Protein AF-A0A5N5D9W4-F1 (afdb_monomer_lite)

Organism: NCBI:txid45133

Secondary structure (DSSP, 8-state):
--HHHHHHHHHHHHHHHHHHHHHHHHHHS----HHHHHHHHHHHHHHHHHHHHHHH--SPPPHHHHHHHHHHHHHHHHHHHHHHHH--TT-HHHHHHHHHS---HHHHHHHHHHHHHHHHHHHHHHHHHT-

Structure (mmCIF, N/CA/C/O backbone):
data_AF-A0A5N5D9W4-F1
#
_entry.id   AF-A0A5N5D9W4-F1
#
loop_
_atom_site.group_PDB
_atom_site.id
_atom_site.type_symbol
_atom_site.label_atom_id
_atom_site.label_alt_id
_atom_site.label_comp_id
_atom_site.label_asym_id
_atom_site.label_entity_id
_atom_site.label_seq_id
_atom_site.pdbx_PDB_ins_code
_atom_site.Cartn_x
_atom_site.Cartn_y
_atom_site.Cartn_z
_atom_site.occupancy
_at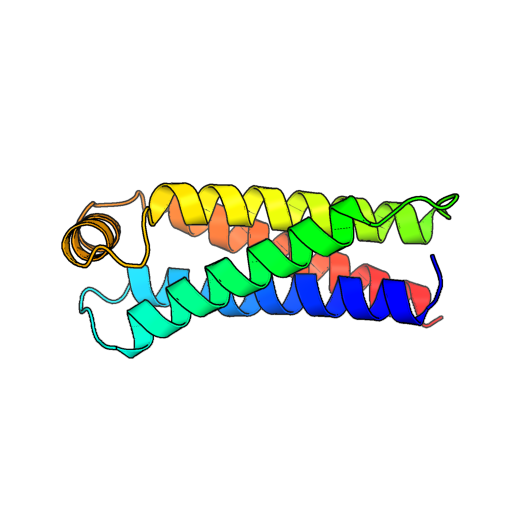om_site.B_iso_or_equiv
_atom_site.auth_seq_id
_atom_site.auth_comp_id
_atom_site.auth_asym_id
_atom_site.auth_atom_id
_atom_site.pdbx_PDB_model_num
ATOM 1 N N . MET A 1 1 ? 16.425 2.484 -13.598 1.00 69.50 1 MET A N 1
ATOM 2 C CA . MET A 1 1 ? 16.373 1.876 -12.250 1.00 69.50 1 MET A CA 1
ATOM 3 C C . MET A 1 1 ? 17.075 0.528 -12.330 1.00 69.50 1 MET A C 1
ATOM 5 O O . MET A 1 1 ? 16.979 -0.103 -13.373 1.00 69.50 1 MET A O 1
ATOM 9 N N . ASP A 1 2 ? 17.822 0.093 -11.311 1.00 76.88 2 ASP A N 1
ATOM 10 C CA . ASP A 1 2 ? 18.321 -1.292 -11.309 1.00 76.88 2 ASP A CA 1
ATOM 11 C C . ASP A 1 2 ? 17.210 -2.277 -10.894 1.00 76.88 2 ASP A C 1
ATOM 13 O O . ASP A 1 2 ? 16.202 -1.889 -10.294 1.00 76.88 2 ASP A O 1
ATOM 17 N N . GLY A 1 3 ? 17.379 -3.561 -11.224 1.00 74.31 3 GLY A N 1
ATOM 18 C CA . GLY A 1 3 ? 16.366 -4.588 -10.951 1.00 74.31 3 GLY A CA 1
ATOM 19 C C . GLY A 1 3 ? 16.040 -4.752 -9.461 1.00 74.31 3 GLY A C 1
ATOM 20 O O . GLY A 1 3 ? 14.906 -5.071 -9.108 1.00 74.31 3 GLY A O 1
ATOM 21 N N . ILE A 1 4 ? 16.998 -4.471 -8.572 1.00 81.12 4 ILE A N 1
ATOM 22 C CA . ILE A 1 4 ? 16.804 -4.528 -7.116 1.00 81.12 4 ILE A CA 1
ATOM 23 C C . ILE A 1 4 ? 15.895 -3.385 -6.659 1.00 81.12 4 ILE A C 1
ATOM 25 O O . ILE A 1 4 ? 14.988 -3.588 -5.852 1.00 81.12 4 ILE A O 1
ATOM 29 N N . THR A 1 5 ? 16.101 -2.187 -7.196 1.00 82.38 5 THR A N 1
ATOM 30 C CA . THR A 1 5 ? 15.307 -1.004 -6.874 1.00 82.38 5 THR A CA 1
ATOM 31 C C . THR A 1 5 ? 13.890 -1.142 -7.428 1.00 82.38 5 THR A C 1
ATOM 33 O O . THR A 1 5 ? 12.938 -0.800 -6.724 1.00 82.38 5 THR A O 1
ATOM 36 N N . ALA A 1 6 ? 13.729 -1.712 -8.627 1.00 82.06 6 ALA A N 1
ATOM 37 C CA . ALA A 1 6 ? 12.419 -2.004 -9.208 1.00 82.06 6 ALA A CA 1
ATOM 38 C C . ALA A 1 6 ? 11.655 -3.054 -8.386 1.00 82.06 6 ALA A C 1
ATOM 40 O O . ALA A 1 6 ? 10.499 -2.837 -8.019 1.00 82.06 6 ALA A O 1
ATOM 41 N N . LEU A 1 7 ? 12.318 -4.146 -7.996 1.00 84.44 7 LEU A N 1
ATOM 42 C CA . LEU A 1 7 ? 11.727 -5.163 -7.126 1.00 84.44 7 LEU A CA 1
ATOM 43 C C . LEU A 1 7 ? 11.342 -4.588 -5.757 1.00 84.44 7 LEU A C 1
ATOM 45 O O . LEU A 1 7 ? 10.238 -4.824 -5.274 1.00 84.44 7 LEU A O 1
ATOM 49 N N . SER A 1 8 ? 12.223 -3.796 -5.148 1.00 88.06 8 SER A N 1
ATOM 50 C CA . SER A 1 8 ? 11.952 -3.119 -3.876 1.00 88.06 8 SER A CA 1
ATOM 51 C C . SER A 1 8 ? 10.728 -2.200 -3.977 1.00 88.06 8 SER A C 1
ATOM 53 O O . SER A 1 8 ? 9.873 -2.194 -3.090 1.00 88.06 8 SER A O 1
ATOM 55 N N . LEU A 1 9 ? 10.585 -1.481 -5.099 1.00 87.62 9 LEU A N 1
ATOM 56 C CA . LEU A 1 9 ? 9.433 -0.613 -5.341 1.00 87.62 9 LEU A CA 1
ATOM 57 C C . LEU A 1 9 ? 8.143 -1.422 -5.478 1.00 87.62 9 LEU A C 1
ATOM 59 O O . LEU A 1 9 ? 7.144 -1.085 -4.846 1.00 87.62 9 LEU A O 1
ATOM 63 N N . ALA A 1 10 ? 8.179 -2.521 -6.233 1.00 88.62 10 ALA A N 1
ATOM 64 C CA . ALA A 1 10 ? 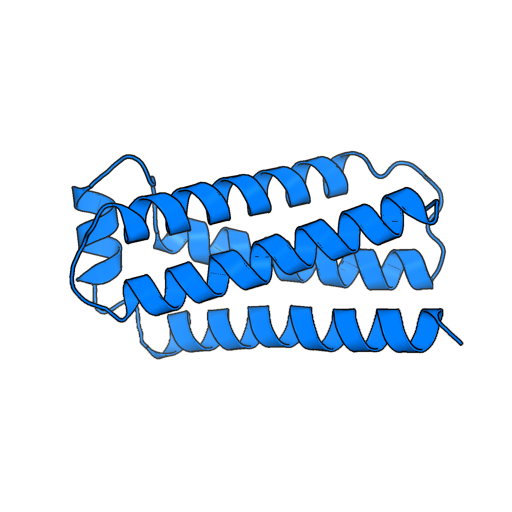7.056 -3.443 -6.354 1.00 88.62 10 ALA A CA 1
ATOM 65 C C . ALA A 1 10 ? 6.634 -4.017 -4.989 1.00 88.62 10 ALA A C 1
ATOM 67 O O . ALA A 1 10 ? 5.446 -4.030 -4.669 1.00 88.62 10 ALA A O 1
ATOM 68 N N . VAL A 1 11 ? 7.591 -4.420 -4.145 1.00 91.38 11 VAL A N 1
ATOM 69 C CA . VAL A 1 11 ? 7.311 -4.910 -2.785 1.00 91.38 11 VAL A CA 1
ATOM 70 C C . VAL A 1 11 ? 6.645 -3.831 -1.933 1.00 91.38 11 VAL A C 1
ATOM 72 O O . VAL A 1 11 ? 5.653 -4.117 -1.266 1.00 91.38 11 VAL A O 1
ATOM 75 N N . ASN A 1 12 ? 7.131 -2.589 -1.979 1.00 92.06 12 ASN A N 1
ATOM 76 C CA . ASN A 1 12 ? 6.528 -1.495 -1.219 1.00 92.06 12 ASN A CA 1
ATOM 77 C C . ASN A 1 12 ? 5.097 -1.178 -1.686 1.00 92.06 12 ASN A C 1
ATOM 79 O O . ASN A 1 12 ? 4.228 -0.940 -0.847 1.00 92.06 12 ASN A O 1
ATOM 83 N N . ILE A 1 13 ? 4.813 -1.247 -2.993 1.00 91.69 13 ILE A N 1
ATOM 84 C CA . ILE A 1 13 ? 3.441 -1.134 -3.519 1.00 91.69 13 ILE A CA 1
ATOM 85 C C . ILE A 1 13 ? 2.561 -2.257 -2.954 1.00 91.69 13 ILE A C 1
ATOM 87 O O . ILE A 1 13 ? 1.479 -1.987 -2.434 1.00 91.69 13 ILE A O 1
ATOM 91 N N . ILE A 1 14 ? 3.030 -3.509 -2.998 1.00 93.06 14 ILE A N 1
ATOM 92 C CA . ILE A 1 14 ? 2.285 -4.666 -2.476 1.00 93.06 14 ILE A CA 1
ATOM 93 C C . ILE A 1 14 ? 1.998 -4.501 -0.982 1.00 93.06 14 ILE A C 1
ATOM 95 O O . ILE A 1 14 ? 0.870 -4.726 -0.550 1.00 93.06 14 ILE A O 1
ATOM 99 N N . GLN A 1 15 ? 2.981 -4.072 -0.188 1.00 93.88 15 GLN A N 1
ATOM 100 C CA . GLN A 1 15 ? 2.789 -3.839 1.244 1.00 93.88 15 GLN A CA 1
ATOM 101 C C . GLN A 1 15 ? 1.716 -2.779 1.510 1.00 93.88 15 GLN A C 1
ATOM 103 O O . GLN A 1 15 ? 0.852 -2.992 2.360 1.00 93.88 15 GLN A O 1
ATOM 108 N N . VAL A 1 16 ? 1.727 -1.667 0.770 1.00 93.25 16 VAL A N 1
ATOM 109 C CA . VAL A 1 16 ? 0.693 -0.627 0.881 1.00 93.25 16 VAL A CA 1
ATOM 110 C C . VAL A 1 16 ? -0.689 -1.186 0.540 1.00 93.25 16 VAL A C 1
ATOM 112 O O . VAL A 1 16 ? -1.635 -0.938 1.284 1.00 93.25 16 VAL A O 1
ATOM 115 N N . VAL A 1 17 ? -0.814 -1.980 -0.527 1.00 91.69 17 VAL A N 1
ATOM 116 C CA . VAL A 1 17 ? -2.086 -2.618 -0.905 1.00 91.69 17 VAL A CA 1
ATOM 117 C C . VAL A 1 17 ? -2.581 -3.575 0.182 1.00 91.69 17 VAL A C 1
ATOM 119 O O . VAL A 1 17 ? -3.742 -3.493 0.583 1.00 91.69 17 VAL A O 1
ATOM 122 N N . VAL A 1 18 ? -1.716 -4.468 0.674 1.00 93.19 18 VAL A N 1
ATOM 123 C CA . VAL A 1 18 ? -2.071 -5.478 1.685 1.00 93.19 18 VAL A CA 1
ATOM 124 C C . VAL A 1 18 ? -2.543 -4.809 2.971 1.00 93.19 18 VAL A C 1
ATOM 126 O O . VAL A 1 18 ? -3.646 -5.086 3.446 1.00 93.19 18 VAL A O 1
ATOM 129 N N . TRP A 1 19 ? -1.745 -3.886 3.508 1.00 92.69 19 TRP A N 1
ATOM 130 C CA . TRP A 1 19 ? -2.103 -3.197 4.743 1.00 92.69 19 TRP A CA 1
ATOM 131 C C . TRP A 1 19 ? -3.296 -2.259 4.551 1.00 92.69 19 TRP A C 1
ATOM 133 O O . TRP A 1 19 ? -4.149 -2.184 5.431 1.00 92.69 19 TRP A O 1
ATOM 143 N N . GLY A 1 20 ? -3.413 -1.597 3.397 1.00 89.06 20 GLY A N 1
ATOM 144 C CA . GLY A 1 20 ? -4.538 -0.715 3.084 1.00 89.06 20 GLY A CA 1
ATOM 145 C C . GLY A 1 20 ? -5.869 -1.459 3.064 1.00 89.06 20 GLY A C 1
ATOM 146 O O . GLY A 1 20 ? -6.835 -1.011 3.681 1.00 89.06 20 GLY A O 1
ATOM 147 N N . ARG A 1 21 ? -5.912 -2.645 2.448 1.00 88.81 21 ARG A N 1
ATOM 148 C CA . ARG A 1 21 ? -7.104 -3.506 2.478 1.00 88.81 21 ARG A CA 1
ATOM 149 C C . ARG A 1 21 ? -7.424 -4.023 3.870 1.00 88.81 21 ARG A C 1
ATOM 151 O O . ARG A 1 21 ? -8.581 -3.989 4.272 1.00 88.81 21 ARG A O 1
ATOM 158 N N . GLN A 1 22 ? -6.411 -4.433 4.630 1.00 88.88 22 GLN A N 1
ATOM 159 C CA . GLN A 1 22 ? -6.626 -4.876 6.005 1.00 88.88 22 GLN A CA 1
ATOM 160 C C . GLN A 1 22 ? -7.206 -3.753 6.872 1.00 88.88 22 GLN A C 1
ATOM 162 O O . GLN A 1 22 ? -8.103 -3.996 7.674 1.00 88.88 22 GLN A O 1
ATOM 167 N N . VAL A 1 23 ? -6.749 -2.514 6.678 1.00 85.75 23 VAL A N 1
ATOM 168 C CA . VAL A 1 23 ? -7.329 -1.340 7.335 1.00 85.75 23 VAL A CA 1
ATOM 169 C C . VAL A 1 23 ? -8.766 -1.091 6.879 1.00 85.75 23 VAL A C 1
ATOM 171 O O . VAL A 1 23 ? -9.624 -0.825 7.714 1.00 85.75 23 VAL A O 1
ATOM 174 N N . ILE A 1 24 ? -9.063 -1.213 5.586 1.00 84.88 24 ILE A N 1
ATOM 175 C CA . ILE A 1 24 ? -10.431 -1.102 5.065 1.00 84.88 24 ILE A CA 1
ATOM 176 C C 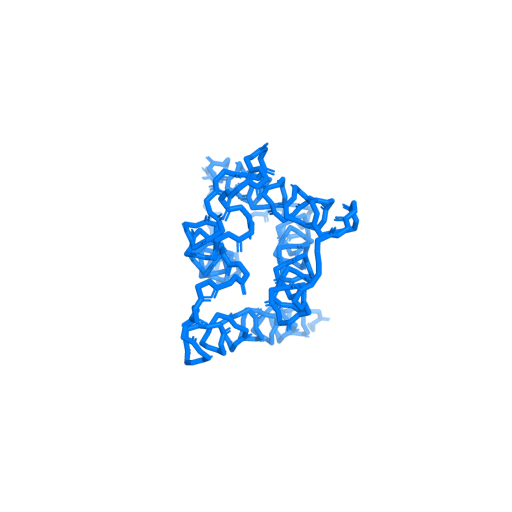. ILE A 1 24 ? -11.358 -2.144 5.709 1.00 84.88 24 ILE A C 1
ATOM 178 O O . ILE A 1 24 ? -12.467 -1.804 6.118 1.00 84.88 24 ILE A O 1
ATOM 182 N N . ASP A 1 25 ? -10.918 -3.393 5.841 1.00 82.25 25 ASP A N 1
ATOM 183 C CA . ASP A 1 25 ? -11.712 -4.453 6.470 1.00 82.25 25 ASP A CA 1
ATOM 184 C C . ASP A 1 25 ? -11.916 -4.210 7.966 1.00 82.25 25 ASP A C 1
ATOM 186 O O . ASP A 1 25 ? -13.013 -4.392 8.494 1.00 82.25 25 ASP A O 1
ATOM 190 N N . VAL A 1 26 ? -10.887 -3.693 8.630 1.00 78.69 26 VAL A N 1
ATOM 191 C CA . VAL A 1 26 ? -10.956 -3.192 10.003 1.00 78.69 26 VAL A CA 1
ATOM 192 C C . VAL A 1 26 ? -11.975 -2.062 10.147 1.00 78.69 26 VAL A C 1
ATOM 194 O O . VAL A 1 26 ? -12.758 -2.078 11.089 1.00 78.69 26 VAL A O 1
ATOM 197 N N . LEU A 1 27 ? -12.007 -1.102 9.221 1.00 74.75 27 LEU A N 1
ATOM 198 C CA . LEU A 1 27 ? -12.969 -0.000 9.250 1.00 74.75 27 LEU A CA 1
ATOM 199 C C . LEU A 1 27 ? -14.413 -0.484 9.048 1.00 74.75 27 LEU A C 1
ATOM 201 O O . LEU A 1 27 ? -15.339 0.151 9.546 1.00 74.75 27 LEU A O 1
ATOM 205 N N . LYS A 1 28 ? -14.616 -1.615 8.358 1.00 74.62 28 LYS A N 1
ATOM 206 C CA . LYS A 1 28 ? -15.930 -2.270 8.229 1.00 74.62 28 LYS A CA 1
ATOM 207 C C . LYS A 1 28 ? -16.341 -3.008 9.513 1.00 74.62 28 LYS A C 1
ATOM 209 O O . LYS A 1 28 ? -17.530 -3.077 9.818 1.00 74.62 28 LYS A O 1
ATOM 214 N N . GLY A 1 29 ? -15.387 -3.582 10.248 1.00 67.38 29 GLY A N 1
ATOM 215 C CA . GLY A 1 29 ? -15.626 -4.304 11.499 1.00 67.38 29 GLY A CA 1
ATOM 216 C C . GLY A 1 29 ? -15.689 -3.347 12.688 1.00 67.38 29 GLY A C 1
ATOM 217 O O . GLY A 1 29 ? -14.659 -2.923 13.182 1.00 67.38 29 GLY A O 1
ATOM 218 N N . GLY A 1 30 ? -16.886 -3.000 13.165 1.00 61.34 30 GLY A N 1
ATOM 219 C CA . GLY A 1 30 ? -17.144 -1.915 14.131 1.00 61.34 30 GLY A CA 1
ATOM 220 C C . GLY A 1 30 ? -16.527 -2.002 15.544 1.00 61.34 30 GLY A C 1
ATOM 221 O O . GLY A 1 30 ? -16.957 -1.256 16.425 1.00 61.34 30 GLY A O 1
ATOM 222 N N . GLU A 1 31 ? -15.529 -2.854 15.787 1.00 64.81 31 GLU A N 1
ATOM 223 C CA . GLU A 1 31 ? -14.841 -3.019 17.074 1.00 64.81 31 GLU A CA 1
ATOM 224 C C . GLU A 1 31 ? -13.340 -2.714 16.967 1.00 64.81 31 GLU A C 1
ATOM 226 O O . GLU A 1 31 ? -12.661 -3.137 16.032 1.00 64.81 31 GLU A O 1
ATOM 231 N N . ILE A 1 32 ? -12.798 -1.985 17.952 1.00 65.94 32 ILE A N 1
ATOM 232 C CA . ILE A 1 32 ? -11.362 -1.676 18.022 1.00 65.94 32 ILE A CA 1
ATOM 233 C C . ILE A 1 32 ? -10.666 -2.639 18.963 1.00 65.94 32 ILE A C 1
ATOM 235 O O . ILE A 1 32 ? -10.784 -2.511 20.183 1.00 65.94 32 ILE A O 1
ATOM 239 N N . TYR A 1 33 ? -9.841 -3.500 18.385 1.00 69.88 33 TYR A N 1
ATOM 240 C CA . TYR A 1 33 ? -8.828 -4.271 19.085 1.00 69.88 33 TYR A CA 1
ATOM 241 C C . TYR A 1 33 ? -7.424 -3.770 18.725 1.00 69.88 33 TYR A C 1
ATOM 243 O O . TYR A 1 33 ? -7.234 -2.858 17.914 1.00 69.88 33 TYR A O 1
ATOM 251 N N . GLN A 1 34 ? -6.418 -4.366 19.361 1.00 76.00 34 GLN A N 1
ATOM 252 C CA . GLN A 1 34 ? -5.013 -4.082 19.073 1.00 76.00 34 GLN A CA 1
ATOM 253 C C . GLN A 1 34 ? -4.683 -4.323 17.589 1.00 76.00 34 GLN A C 1
ATOM 255 O O . GLN A 1 34 ? -4.014 -3.504 16.966 1.00 76.00 34 GLN A O 1
ATOM 260 N N . THR A 1 35 ? -5.284 -5.353 16.989 1.00 75.94 35 THR A N 1
ATOM 261 C CA . THR A 1 35 ? -5.135 -5.714 15.572 1.00 75.94 35 THR A CA 1
ATOM 262 C C . THR A 1 35 ? -5.470 -4.577 14.600 1.00 75.94 35 THR A C 1
ATOM 264 O O . THR A 1 35 ? -4.828 -4.444 13.562 1.00 75.94 35 THR A O 1
ATOM 267 N N . GLN A 1 36 ? -6.437 -3.719 14.937 1.00 74.31 36 GLN A N 1
ATOM 268 C CA . GLN A 1 36 ? -6.855 -2.571 14.127 1.00 74.31 36 GLN A CA 1
ATOM 269 C C . GLN A 1 36 ? -5.794 -1.467 14.148 1.00 74.31 36 GLN A C 1
ATOM 271 O O . GLN A 1 36 ? -5.488 -0.867 13.117 1.00 74.31 36 GLN A O 1
ATOM 276 N N . ARG A 1 37 ? -5.211 -1.211 15.326 1.00 80.00 37 ARG A N 1
ATOM 277 C CA . ARG A 1 37 ? -4.120 -0.239 15.476 1.00 80.00 37 ARG A CA 1
ATOM 278 C C . ARG A 1 37 ? -2.862 -0.715 14.780 1.00 80.00 37 ARG A C 1
ATOM 280 O O . ARG A 1 37 ? -2.193 0.089 14.137 1.00 80.00 37 ARG A O 1
ATOM 287 N N . ASP A 1 38 ? -2.567 -2.004 14.892 1.00 86.25 38 ASP A N 1
ATOM 288 C CA . ASP A 1 38 ? -1.405 -2.607 14.252 1.00 86.25 38 ASP A CA 1
ATOM 289 C C . ASP A 1 38 ? -1.540 -2.512 12.727 1.00 86.25 38 ASP A C 1
ATOM 291 O O . ASP A 1 38 ? -0.611 -2.058 12.064 1.00 86.25 38 ASP A O 1
ATOM 295 N N . ALA A 1 39 ? -2.721 -2.811 12.169 1.00 85.25 39 ALA A N 1
ATOM 296 C CA . ALA A 1 39 ? -2.992 -2.642 10.740 1.00 85.25 39 ALA A CA 1
ATOM 297 C C . ALA A 1 39 ? -2.816 -1.183 10.283 1.00 85.25 39 ALA A C 1
ATOM 299 O O . ALA A 1 39 ? -2.115 -0.927 9.304 1.00 85.25 39 ALA A O 1
ATOM 300 N N . ALA A 1 40 ? -3.387 -0.216 11.012 1.00 86.31 40 ALA A N 1
ATOM 301 C CA . ALA A 1 40 ? -3.263 1.204 10.675 1.00 86.31 40 ALA A CA 1
ATOM 302 C C . ALA A 1 40 ? -1.812 1.710 10.782 1.00 86.31 40 ALA A C 1
ATOM 304 O O . ALA A 1 40 ? -1.346 2.463 9.927 1.00 86.31 40 ALA A O 1
ATOM 305 N N . THR A 1 41 ? -1.071 1.251 11.793 1.00 89.69 41 THR A N 1
ATOM 306 C CA . THR A 1 41 ? 0.348 1.580 11.990 1.00 89.69 41 THR A CA 1
ATOM 307 C C . THR A 1 41 ? 1.212 0.984 10.882 1.00 89.69 41 THR A C 1
ATOM 309 O O . THR A 1 41 ? 2.038 1.681 10.293 1.00 89.69 41 THR A O 1
ATOM 312 N N . ASN A 1 42 ? 1.002 -0.288 10.543 1.00 92.25 42 ASN A N 1
ATOM 313 C CA . ASN A 1 42 ? 1.733 -0.955 9.470 1.00 92.25 42 ASN A CA 1
ATOM 314 C C . ASN A 1 42 ? 1.433 -0.330 8.106 1.00 92.25 42 ASN A C 1
ATOM 316 O O . ASN A 1 42 ? 2.349 -0.138 7.308 1.00 92.25 42 ASN A O 1
ATOM 320 N N . PHE A 1 43 ? 0.184 0.071 7.866 1.00 92.38 43 PHE A N 1
ATOM 321 C CA . PHE A 1 43 ? -0.202 0.806 6.668 1.00 92.38 43 PHE A CA 1
ATOM 322 C C . PHE A 1 43 ? 0.496 2.169 6.566 1.00 92.38 43 PHE A C 1
ATOM 324 O O . PHE A 1 43 ? 1.043 2.516 5.515 1.00 92.38 43 PHE A O 1
ATOM 331 N N . GLN A 1 44 ? 0.544 2.923 7.668 1.00 92.00 44 GLN A N 1
ATOM 332 C CA . GLN A 1 44 ? 1.260 4.197 7.731 1.00 92.00 44 GLN A CA 1
ATOM 333 C C . GLN A 1 44 ? 2.764 4.014 7.473 1.00 92.00 44 GLN A C 1
ATOM 33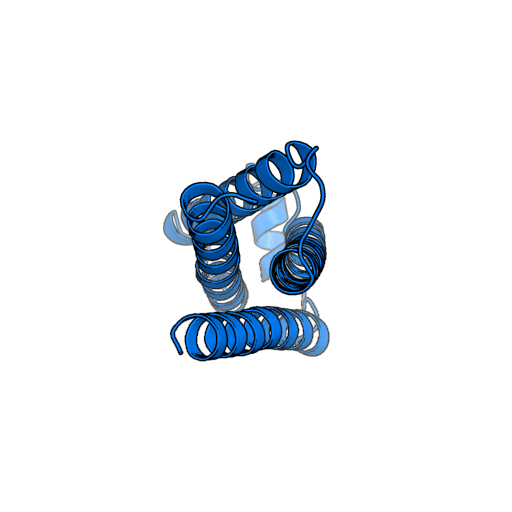5 O O . GLN A 1 44 ? 3.356 4.773 6.702 1.00 92.00 44 GLN A O 1
ATOM 340 N N . ASN A 1 45 ? 3.372 2.979 8.057 1.00 93.75 45 ASN A N 1
ATOM 341 C CA . ASN A 1 45 ? 4.779 2.646 7.841 1.00 93.75 45 ASN A CA 1
ATOM 342 C C . ASN A 1 45 ? 5.058 2.259 6.382 1.00 93.75 45 ASN A C 1
ATOM 344 O O . ASN A 1 45 ? 6.000 2.782 5.790 1.00 93.75 45 ASN A O 1
ATOM 348 N N . ALA A 1 46 ? 4.227 1.401 5.783 1.00 93.56 46 ALA A N 1
ATOM 349 C CA . ALA A 1 46 ? 4.356 0.993 4.383 1.00 93.56 46 ALA A CA 1
ATOM 350 C C . ALA A 1 46 ? 4.235 2.192 3.430 1.00 93.56 46 ALA A C 1
ATOM 352 O O . ALA A 1 46 ? 5.056 2.361 2.529 1.00 93.56 46 ALA A O 1
ATOM 353 N N . THR A 1 47 ? 3.271 3.083 3.683 1.00 92.62 47 THR A N 1
ATOM 354 C CA . THR A 1 47 ? 3.088 4.314 2.898 1.00 92.62 47 THR A CA 1
ATOM 355 C C . THR A 1 47 ? 4.300 5.241 3.029 1.00 92.62 47 THR A C 1
ATOM 357 O O . THR A 1 47 ? 4.783 5.790 2.037 1.00 92.62 47 THR A O 1
ATOM 360 N N . GLY A 1 48 ? 4.853 5.369 4.240 1.00 93.31 48 GLY A N 1
ATOM 361 C CA . GLY A 1 48 ? 6.081 6.121 4.491 1.00 93.31 48 GLY A CA 1
ATOM 362 C C . GLY A 1 48 ? 7.303 5.538 3.774 1.00 93.31 48 GLY A C 1
ATOM 363 O O . GLY A 1 48 ? 8.092 6.293 3.204 1.00 93.31 48 GLY A O 1
ATOM 364 N N . SER A 1 49 ? 7.452 4.212 3.756 1.00 93.94 49 SER A N 1
ATOM 365 C CA . SER A 1 49 ? 8.514 3.518 3.012 1.00 93.94 49 SER A CA 1
ATOM 366 C C . SER A 1 49 ? 8.394 3.748 1.506 1.00 93.94 49 SER A C 1
ATOM 368 O O . SER A 1 49 ? 9.383 4.115 0.868 1.00 93.94 49 SER A O 1
ATOM 370 N N . LEU A 1 50 ? 7.180 3.636 0.953 1.00 92.88 50 LEU A N 1
ATOM 371 C CA . LEU A 1 50 ? 6.908 3.918 -0.457 1.00 92.88 50 LEU A CA 1
ATOM 372 C C . LEU A 1 50 ? 7.253 5.372 -0.819 1.00 92.88 50 LEU A C 1
ATOM 374 O O . LEU A 1 50 ? 7.941 5.614 -1.808 1.00 92.88 50 LEU A O 1
ATOM 378 N N . GLN A 1 51 ? 6.852 6.344 0.010 1.00 93.44 51 GLN A N 1
ATOM 379 C CA . GLN A 1 51 ? 7.199 7.755 -0.193 1.00 93.44 51 GLN A CA 1
ATOM 380 C C . GLN A 1 51 ? 8.713 7.988 -0.150 1.00 93.44 51 GLN A C 1
ATOM 382 O O . GLN A 1 51 ? 9.241 8.699 -1.003 1.00 93.44 51 GLN A O 1
ATOM 387 N N . LYS A 1 52 ? 9.422 7.400 0.822 1.00 91.31 52 LYS A N 1
ATOM 388 C CA . LYS A 1 52 ? 10.885 7.518 0.902 1.00 91.31 52 LYS A CA 1
ATOM 389 C C . LYS A 1 52 ? 11.544 7.002 -0.372 1.00 91.31 52 LYS A C 1
ATOM 391 O O . LYS A 1 52 ? 12.420 7.670 -0.907 1.00 91.31 52 LYS A O 1
ATOM 396 N N . GLN A 1 53 ? 11.104 5.854 -0.880 1.00 88.44 53 GLN A N 1
ATOM 397 C CA . GLN A 1 53 ? 11.671 5.288 -2.097 1.00 88.44 53 GLN A CA 1
ATOM 398 C C . GLN A 1 53 ? 11.364 6.133 -3.340 1.00 88.44 53 GLN A C 1
ATOM 400 O O . GLN A 1 53 ? 12.260 6.358 -4.150 1.00 88.44 53 GLN A O 1
ATOM 405 N N . LEU A 1 54 ? 10.139 6.657 -3.463 1.00 88.44 54 LEU A N 1
ATOM 406 C CA . LEU A 1 54 ? 9.768 7.594 -4.530 1.00 88.44 54 LEU A CA 1
ATOM 407 C C . LEU A 1 54 ? 10.642 8.856 -4.515 1.00 88.44 54 LEU A C 1
ATOM 409 O O . LEU A 1 54 ? 11.020 9.353 -5.570 1.00 88.44 54 LEU A O 1
ATOM 413 N N . SER A 1 55 ? 10.999 9.358 -3.330 1.00 86.31 55 SER A N 1
ATOM 414 C CA . SER A 1 55 ? 11.870 10.530 -3.177 1.00 86.31 55 SER A CA 1
ATOM 415 C C . SER A 1 55 ? 13.342 10.271 -3.509 1.00 86.31 55 SER A C 1
ATOM 417 O O . SER A 1 55 ? 14.074 11.225 -3.755 1.00 86.31 55 SER A O 1
ATOM 419 N N . LEU A 1 56 ? 13.795 9.014 -3.495 1.00 82.75 56 LEU A N 1
ATOM 420 C CA . LEU A 1 56 ? 15.197 8.653 -3.741 1.00 82.75 56 LEU A CA 1
ATOM 421 C C . LEU A 1 56 ? 15.514 8.417 -5.222 1.00 82.75 56 LEU A C 1
ATOM 423 O O . LEU A 1 56 ? 16.684 8.287 -5.592 1.00 82.75 56 LEU A O 1
ATOM 427 N N . GLN A 1 57 ? 14.505 8.377 -6.089 1.00 72.25 57 GLN A N 1
ATOM 428 C CA . GLN A 1 57 ? 14.743 8.170 -7.508 1.00 72.25 57 GLN A CA 1
ATOM 429 C C . GLN A 1 57 ? 15.304 9.414 -8.187 1.00 72.25 57 GLN A C 1
ATOM 431 O O . GLN A 1 57 ? 14.650 10.443 -8.315 1.00 72.25 57 GLN A O 1
ATOM 436 N N . SER A 1 58 ? 16.546 9.276 -8.636 1.00 58.03 58 SER A N 1
ATOM 437 C CA . SER A 1 58 ? 17.382 10.351 -9.176 1.00 58.03 58 SER A CA 1
ATOM 438 C C . SER A 1 58 ? 18.011 10.000 -10.532 1.00 58.03 58 SER A C 1
ATOM 440 O O . SER A 1 58 ? 18.794 10.778 -11.068 1.00 58.03 58 SER A O 1
ATOM 442 N N . GLN A 1 59 ? 17.683 8.838 -11.107 1.00 60.19 59 GLN A N 1
ATOM 443 C CA . GLN A 1 59 ? 18.329 8.313 -12.315 1.00 60.19 59 GLN A CA 1
ATOM 444 C C . GLN A 1 59 ? 17.425 8.372 -13.550 1.00 60.19 59 GLN A C 1
ATOM 446 O O . GLN A 1 59 ? 16.204 8.358 -13.396 1.00 60.19 59 GLN A O 1
ATOM 451 N N . PRO A 1 60 ? 18.002 8.391 -14.771 1.00 57.62 60 PRO A N 1
ATOM 452 C CA . PRO A 1 60 ? 17.228 8.292 -16.002 1.00 57.62 60 PRO A CA 1
ATOM 453 C C . PRO A 1 60 ? 16.368 7.022 -15.996 1.00 57.62 60 PRO A C 1
ATOM 455 O O . PRO A 1 60 ? 16.822 5.923 -15.670 1.00 57.62 60 PRO A O 1
ATOM 458 N N . ILE A 1 61 ? 15.093 7.227 -16.303 1.00 65.94 61 ILE A N 1
ATOM 459 C CA . ILE A 1 61 ? 14.002 6.277 -16.104 1.00 65.94 61 ILE A CA 1
ATOM 460 C C . ILE A 1 61 ? 13.724 5.629 -17.464 1.00 65.94 61 ILE A C 1
ATOM 462 O O . ILE A 1 61 ? 13.494 6.338 -18.444 1.00 65.94 61 ILE A O 1
ATOM 466 N N . THR A 1 62 ? 13.784 4.300 -17.550 1.00 70.88 62 THR A N 1
ATOM 467 C CA . THR A 1 62 ? 13.313 3.576 -18.743 1.00 70.88 62 THR A CA 1
ATOM 468 C C . THR A 1 62 ? 11.783 3.666 -18.844 1.00 70.88 62 THR A C 1
ATOM 470 O O . THR A 1 62 ? 11.114 4.008 -17.872 1.00 70.88 62 THR A O 1
ATOM 473 N N . ALA A 1 63 ? 11.183 3.348 -19.994 1.00 72.44 63 ALA A N 1
ATOM 474 C CA . ALA A 1 63 ? 9.718 3.369 -20.117 1.00 72.44 63 ALA A CA 1
ATOM 475 C C . ALA A 1 63 ? 9.023 2.410 -19.121 1.00 72.44 63 ALA A C 1
ATOM 477 O O . ALA A 1 63 ? 7.972 2.732 -18.567 1.00 72.44 63 ALA A O 1
ATOM 478 N N . GLU A 1 64 ? 9.635 1.257 -18.842 1.00 68.94 64 GLU A N 1
ATOM 479 C CA . GLU A 1 64 ? 9.151 0.279 -17.858 1.00 68.94 64 GLU A CA 1
ATOM 480 C C . GLU A 1 64 ? 9.268 0.807 -16.425 1.00 68.94 64 GLU A C 1
ATOM 482 O O . GLU A 1 64 ? 8.312 0.725 -15.650 1.00 68.94 64 GLU A O 1
ATOM 487 N N . ASP A 1 65 ? 10.395 1.443 -16.100 1.00 77.44 65 ASP A N 1
ATOM 488 C CA . ASP A 1 65 ? 10.584 2.113 -14.812 1.00 77.44 65 ASP A CA 1
ATOM 489 C C . ASP A 1 65 ? 9.572 3.249 -14.613 1.00 77.44 65 ASP A C 1
ATOM 491 O O . ASP A 1 65 ? 9.126 3.500 -13.492 1.00 77.44 65 ASP A O 1
ATOM 495 N N . GLN A 1 66 ? 9.181 3.922 -15.700 1.00 82.75 66 GLN A N 1
ATOM 496 C CA . GLN A 1 66 ? 8.193 4.994 -15.680 1.00 82.75 66 GLN A CA 1
ATOM 497 C C . GLN A 1 66 ? 6.785 4.456 -15.404 1.00 82.75 66 GLN A C 1
ATOM 499 O O . GLN A 1 66 ? 6.048 5.067 -14.630 1.00 82.75 66 GLN A O 1
ATOM 504 N N . SER A 1 67 ? 6.430 3.298 -15.968 1.00 84.38 67 SER A N 1
ATOM 505 C CA . SER A 1 67 ? 5.172 2.606 -15.656 1.00 84.38 67 SER A CA 1
ATOM 506 C C . SER A 1 67 ? 5.117 2.217 -14.177 1.00 84.38 67 SER A C 1
ATOM 508 O O . SER A 1 67 ? 4.189 2.598 -13.461 1.00 84.38 67 SER A O 1
ATOM 510 N N . LEU A 1 68 ? 6.163 1.555 -13.668 1.00 85.56 68 LEU A N 1
ATOM 511 C CA . LEU A 1 68 ? 6.232 1.146 -12.263 1.00 85.56 68 LEU A CA 1
ATOM 512 C C . LEU A 1 68 ? 6.147 2.343 -11.305 1.00 85.56 68 LEU A C 1
ATOM 514 O O . LEU A 1 68 ? 5.497 2.278 -10.260 1.00 85.56 68 LEU A O 1
ATOM 518 N N . LEU A 1 69 ? 6.748 3.466 -11.691 1.00 88.00 69 LEU A N 1
ATOM 519 C CA . LEU A 1 69 ? 6.650 4.719 -10.959 1.00 88.00 69 LEU A CA 1
ATOM 520 C C . LEU A 1 69 ? 5.254 5.314 -10.919 1.00 88.00 69 LEU A C 1
ATOM 522 O O . LEU A 1 69 ? 4.816 5.771 -9.865 1.00 88.00 69 LEU A O 1
ATOM 526 N N . GLN A 1 70 ? 4.559 5.323 -12.051 1.00 89.25 70 GLN A N 1
ATOM 527 C CA . GLN A 1 70 ? 3.187 5.813 -12.117 1.00 89.25 70 GLN A CA 1
ATOM 528 C C . GLN A 1 70 ? 2.260 4.957 -11.251 1.00 89.25 70 GLN A C 1
ATOM 530 O O . GLN A 1 70 ? 1.407 5.499 -10.542 1.00 89.25 70 GLN A O 1
ATOM 535 N N . ILE A 1 71 ? 2.466 3.636 -11.234 1.00 89.56 71 ILE A N 1
ATOM 536 C CA . ILE A 1 71 ? 1.745 2.722 -10.338 1.00 89.56 71 ILE A CA 1
ATOM 537 C C . ILE A 1 71 ? 2.053 3.072 -8.880 1.00 89.56 71 ILE A C 1
ATOM 539 O O . ILE A 1 71 ? 1.131 3.244 -8.083 1.00 89.56 71 ILE A O 1
ATOM 543 N N . ALA A 1 72 ? 3.332 3.243 -8.532 1.00 90.94 72 ALA A N 1
ATOM 544 C CA . ALA A 1 72 ? 3.753 3.620 -7.186 1.00 90.94 72 ALA A CA 1
ATOM 545 C C . ALA A 1 72 ? 3.139 4.950 -6.729 1.00 90.94 72 ALA A C 1
ATOM 547 O O . ALA A 1 72 ? 2.630 5.042 -5.614 1.00 90.94 72 ALA A O 1
ATOM 548 N N . GLN A 1 73 ? 3.138 5.969 -7.589 1.00 92.31 73 G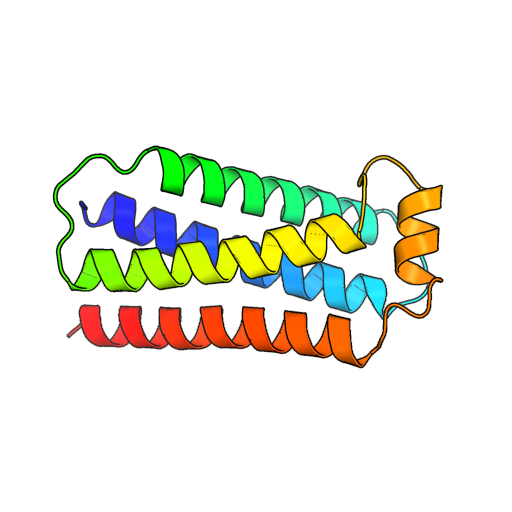LN A N 1
ATOM 549 C CA . GLN A 1 73 ? 2.539 7.274 -7.308 1.00 92.31 73 GLN A CA 1
ATOM 550 C C . GLN A 1 73 ? 1.025 7.171 -7.122 1.00 92.31 73 GLN A C 1
ATOM 552 O O . GLN A 1 73 ? 0.497 7.721 -6.158 1.00 92.31 73 GLN A O 1
ATOM 557 N N . THR A 1 74 ? 0.339 6.417 -7.983 1.00 90.62 74 THR A N 1
ATOM 558 C CA . THR A 1 74 ? -1.111 6.191 -7.884 1.00 90.62 74 THR A CA 1
ATOM 559 C C . THR A 1 74 ? -1.463 5.477 -6.580 1.00 90.62 74 THR A C 1
ATOM 561 O O . THR A 1 74 ? -2.322 5.942 -5.830 1.00 90.62 74 THR A O 1
ATOM 564 N N . CYS A 1 75 ? -0.738 4.403 -6.255 1.00 91.50 75 CYS A N 1
ATOM 565 C CA . CYS A 1 75 ? -0.912 3.656 -5.012 1.00 91.50 75 CYS A CA 1
ATOM 566 C C . CYS A 1 75 ? -0.656 4.540 -3.791 1.00 91.50 75 CYS A C 1
ATOM 568 O O . CYS A 1 75 ? -1.393 4.487 -2.809 1.00 91.50 75 CYS A O 1
ATOM 570 N N . LYS A 1 76 ? 0.366 5.395 -3.865 1.00 93.56 76 LYS A N 1
ATOM 571 C CA . LYS A 1 76 ? 0.713 6.339 -2.809 1.00 93.56 76 LYS A CA 1
ATOM 572 C C . LYS A 1 76 ? -0.356 7.420 -2.627 1.00 93.56 76 LYS A C 1
ATOM 574 O O . LYS A 1 76 ? -0.686 7.750 -1.495 1.00 93.56 76 LYS A O 1
ATOM 579 N N . THR A 1 77 ? -0.948 7.937 -3.702 1.00 92.38 77 THR A N 1
ATOM 580 C CA . THR A 1 77 ? -2.073 8.883 -3.620 1.00 92.38 77 THR A CA 1
ATOM 581 C C . THR A 1 77 ? -3.309 8.246 -2.990 1.00 92.38 77 THR A C 1
ATOM 583 O O . THR A 1 77 ? -3.910 8.852 -2.102 1.00 92.38 77 THR A O 1
ATOM 586 N N . ALA A 1 78 ? -3.670 7.027 -3.399 1.00 88.88 78 ALA A N 1
ATOM 587 C CA . ALA A 1 78 ? -4.763 6.281 -2.775 1.00 88.88 78 ALA A CA 1
ATOM 588 C C . ALA A 1 78 ? -4.489 6.059 -1.277 1.00 88.88 78 ALA A C 1
ATOM 590 O O . ALA A 1 78 ? -5.363 6.271 -0.434 1.00 88.88 78 ALA A O 1
ATOM 591 N N . ALA A 1 79 ? -3.243 5.722 -0.931 1.00 90.38 79 ALA A N 1
ATOM 592 C CA . ALA A 1 79 ? -2.852 5.492 0.449 1.00 90.38 79 ALA A CA 1
ATOM 593 C C . ALA A 1 79 ? -2.878 6.759 1.316 1.00 90.38 79 ALA A C 1
ATOM 595 O O . ALA A 1 79 ? -3.422 6.734 2.419 1.00 90.38 79 ALA A O 1
ATOM 596 N N . ASP A 1 80 ? -2.371 7.883 0.804 1.00 91.44 80 ASP A N 1
ATOM 597 C CA . ASP A 1 80 ? -2.447 9.186 1.472 1.00 91.44 80 ASP A CA 1
ATOM 598 C C . ASP A 1 80 ? -3.902 9.602 1.722 1.00 91.44 80 ASP A C 1
ATOM 600 O O . ASP A 1 80 ? -4.214 10.179 2.765 1.00 91.44 80 ASP A O 1
ATOM 604 N N . ASN A 1 81 ? -4.801 9.318 0.776 1.00 87.94 81 ASN A N 1
ATOM 605 C CA . ASN A 1 81 ? -6.225 9.581 0.954 1.00 87.94 81 ASN A CA 1
ATOM 606 C C . ASN A 1 81 ? -6.794 8.726 2.090 1.00 87.94 81 ASN A C 1
ATOM 608 O O . ASN A 1 81 ? -7.423 9.278 2.985 1.00 87.94 81 ASN A O 1
ATOM 612 N N . LEU A 1 82 ? -6.500 7.423 2.131 1.00 85.06 82 LEU A N 1
ATOM 613 C CA . LEU A 1 82 ? -6.941 6.557 3.229 1.00 85.06 82 LEU A CA 1
ATOM 614 C C . LEU A 1 82 ? -6.362 6.993 4.592 1.00 85.06 82 LEU A C 1
ATOM 616 O O . LEU A 1 82 ? -7.084 7.005 5.586 1.00 85.06 82 LEU A O 1
ATOM 620 N N . LEU A 1 83 ? -5.097 7.423 4.652 1.00 87.12 83 LEU A N 1
ATOM 621 C CA . LEU A 1 83 ? -4.486 7.950 5.882 1.00 87.12 83 LEU A CA 1
ATOM 622 C C . LEU A 1 83 ? -5.159 9.234 6.383 1.00 87.12 83 LEU A C 1
ATOM 624 O O . LEU A 1 83 ? -5.316 9.409 7.591 1.00 87.12 83 LEU A O 1
ATOM 628 N N . LYS A 1 84 ? -5.581 10.128 5.480 1.00 85.19 84 LYS A N 1
ATOM 629 C CA . LYS A 1 84 ? -6.336 11.334 5.860 1.00 85.19 84 LYS A CA 1
ATOM 630 C C . LYS A 1 84 ? -7.674 10.984 6.503 1.00 85.19 84 LYS A C 1
ATOM 632 O O . LYS A 1 84 ? -8.047 11.627 7.482 1.00 85.19 84 LYS A O 1
ATOM 637 N N . GLU A 1 85 ? -8.357 9.966 5.983 1.00 78.94 85 GLU A N 1
ATOM 638 C CA . GLU A 1 85 ? -9.635 9.501 6.533 1.00 78.94 85 GLU A CA 1
ATOM 639 C C . GLU A 1 85 ? -9.449 8.823 7.903 1.00 78.94 85 GLU A C 1
ATOM 641 O O . GLU A 1 85 ? -10.248 9.037 8.813 1.00 78.94 85 GLU A O 1
ATOM 646 N N . LEU A 1 86 ? -8.366 8.055 8.084 1.00 78.38 86 LEU A N 1
ATOM 647 C CA . LEU A 1 86 ? -8.021 7.423 9.366 1.00 78.38 86 LEU A CA 1
ATOM 648 C C . LEU A 1 86 ? -7.651 8.440 10.450 1.00 78.38 86 LEU A C 1
ATOM 650 O O . LEU A 1 86 ? -7.968 8.248 11.627 1.00 78.38 86 LEU A O 1
ATOM 654 N N . GLY A 1 87 ? -6.964 9.516 10.064 1.00 75.44 87 GLY A N 1
ATOM 655 C CA . GLY A 1 87 ? -6.372 10.460 11.001 1.00 75.44 87 GLY A CA 1
ATOM 656 C C . GLY A 1 87 ? -5.184 9.864 11.777 1.00 75.44 87 GLY A C 1
ATOM 657 O O . GLY A 1 87 ? -4.579 8.879 11.352 1.00 75.44 87 GLY A O 1
ATOM 658 N N . PRO A 1 88 ? -4.796 10.472 12.913 1.00 75.31 88 PRO A N 1
ATOM 659 C CA . PRO A 1 88 ? -3.664 10.007 13.709 1.00 75.31 88 PRO A CA 1
ATOM 660 C C . PRO A 1 88 ? -3.913 8.603 14.276 1.00 75.31 88 PRO A C 1
ATOM 662 O O . PRO A 1 88 ? -4.853 8.391 15.041 1.00 75.31 88 PRO A O 1
ATOM 665 N N . THR A 1 89 ? -3.034 7.653 13.957 1.00 71.06 89 THR A N 1
ATOM 666 C CA . THR A 1 89 ? -3.133 6.243 14.386 1.00 71.06 89 THR A CA 1
ATOM 667 C C . THR A 1 89 ? -2.925 6.042 15.892 1.00 71.06 89 THR A C 1
ATOM 669 O O . THR A 1 89 ? -3.369 5.043 16.459 1.00 71.06 89 THR A O 1
ATOM 672 N N . ASN A 1 90 ? -2.297 7.009 16.568 1.00 72.19 90 ASN A N 1
ATOM 673 C CA . ASN A 1 90 ? -2.089 7.013 18.017 1.00 72.19 90 ASN A CA 1
ATOM 674 C C . ASN A 1 90 ? -3.302 7.527 18.816 1.00 72.19 90 ASN A C 1
ATOM 676 O O . ASN A 1 90 ? -3.366 7.318 20.029 1.00 72.19 90 ASN A O 1
ATOM 680 N N . ASP A 1 91 ? -4.279 8.161 18.163 1.00 77.94 91 ASP A N 1
ATOM 681 C CA . ASP A 1 91 ? -5.477 8.681 18.813 1.00 77.94 91 ASP A CA 1
ATOM 682 C C . ASP A 1 91 ? -6.626 7.673 18.691 1.00 77.94 91 ASP A C 1
ATOM 684 O O . ASP A 1 91 ? -7.274 7.500 17.658 1.00 77.94 91 ASP A O 1
ATOM 688 N N . THR A 1 92 ? -6.911 7.010 19.811 1.00 74.50 92 THR A N 1
ATOM 689 C CA . THR A 1 92 ? -7.971 5.997 19.898 1.00 74.50 92 THR A CA 1
ATOM 690 C C . THR A 1 92 ? -9.348 6.575 19.591 1.00 74.50 92 THR A C 1
ATOM 692 O O . THR A 1 92 ? -10.183 5.889 19.009 1.00 74.50 92 THR A O 1
ATOM 695 N N . ASN A 1 93 ? -9.612 7.818 19.992 1.00 77.31 93 ASN A N 1
ATOM 696 C CA . ASN A 1 93 ? -10.906 8.449 19.765 1.00 77.31 93 ASN A CA 1
ATOM 697 C C . ASN A 1 93 ? -11.065 8.824 18.293 1.00 77.31 93 ASN A C 1
ATOM 699 O O . ASN A 1 93 ? -12.152 8.653 17.747 1.00 77.31 93 ASN A O 1
ATOM 703 N N . ARG A 1 94 ? -9.985 9.249 17.629 1.00 75.12 94 ARG A N 1
ATOM 704 C CA . ARG A 1 94 ? -9.977 9.472 16.175 1.00 75.12 94 ARG A CA 1
ATOM 705 C C . ARG A 1 94 ? -10.177 8.185 15.395 1.00 75.12 94 ARG A C 1
ATOM 707 O O . ARG A 1 94 ? -11.027 8.176 14.516 1.00 75.12 94 ARG A O 1
ATOM 714 N N . LEU A 1 95 ? -9.512 7.095 15.771 1.00 74.44 95 LEU A N 1
ATOM 715 C CA . LEU A 1 95 ? -9.727 5.796 15.132 1.00 74.44 95 LEU A CA 1
ATOM 716 C C . LEU A 1 95 ? -11.171 5.299 15.335 1.00 74.44 95 LEU A C 1
ATOM 718 O O . LEU A 1 95 ? -11.813 4.848 14.392 1.00 74.44 95 LEU A O 1
ATOM 722 N N . LYS A 1 96 ? -11.739 5.478 16.541 1.00 75.62 96 LYS A N 1
ATOM 723 C CA . LYS A 1 96 ? -13.172 5.223 16.802 1.00 75.62 96 LYS A CA 1
ATOM 724 C C . LYS A 1 96 ? -14.068 6.076 15.924 1.00 75.62 96 LYS A C 1
ATOM 726 O O . LYS A 1 96 ? -15.084 5.579 15.459 1.00 75.62 96 LYS A O 1
ATOM 731 N N . LEU A 1 97 ? -13.724 7.342 15.712 1.00 75.75 97 LEU A N 1
ATOM 732 C CA . LEU A 1 97 ? -14.468 8.221 14.819 1.00 75.75 97 LEU A CA 1
ATOM 733 C C . LEU A 1 97 ? -14.315 7.796 13.359 1.00 75.75 97 LEU A C 1
ATOM 735 O O . LEU A 1 97 ? -15.317 7.804 12.670 1.00 75.75 97 LEU A O 1
ATOM 739 N N . ALA A 1 98 ? -13.145 7.354 12.902 1.00 72.62 98 ALA A N 1
ATOM 740 C CA . ALA A 1 98 ? -12.951 6.808 11.556 1.00 72.62 98 ALA A CA 1
ATOM 741 C C .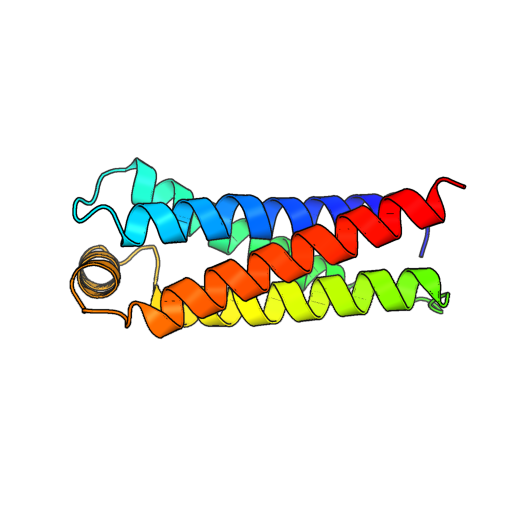 ALA A 1 98 ? -13.799 5.548 11.297 1.00 72.62 98 ALA A C 1
ATOM 743 O O . ALA A 1 98 ? -14.254 5.319 10.184 1.00 72.62 98 ALA A O 1
ATOM 744 N N . MET A 1 99 ? -14.063 4.759 12.340 1.00 71.12 99 MET A N 1
ATOM 745 C CA . MET A 1 99 ? -14.898 3.553 12.263 1.00 71.12 99 MET A CA 1
ATOM 746 C C . MET A 1 99 ? -16.395 3.816 12.465 1.00 71.12 99 MET A C 1
ATOM 748 O O . MET A 1 99 ? -17.231 3.107 11.917 1.00 71.12 99 MET A O 1
ATOM 752 N N . LYS A 1 100 ? -16.747 4.799 13.305 1.00 70.44 100 LYS A N 1
ATOM 753 C CA . LYS A 1 100 ? -18.141 5.142 13.644 1.00 70.44 100 LYS A CA 1
ATOM 754 C C . LYS A 1 100 ? -18.741 6.193 12.742 1.00 70.44 100 LYS A C 1
ATOM 756 O O . LYS A 1 100 ? -19.959 6.223 12.571 1.00 70.44 100 LYS A O 1
ATOM 761 N N . ALA A 1 101 ? -17.923 7.118 12.252 1.00 61.12 101 ALA A N 1
ATOM 762 C CA . ALA A 1 101 ? -18.391 7.993 11.210 1.00 61.12 101 ALA A CA 1
ATOM 763 C C . ALA A 1 101 ? -18.784 7.061 10.064 1.00 61.12 101 ALA A C 1
ATOM 765 O O . ALA A 1 101 ? -18.041 6.126 9.760 1.00 61.12 101 ALA A O 1
ATOM 766 N N . PRO A 1 102 ? -19.963 7.263 9.467 1.00 51.69 102 PRO A N 1
ATOM 767 C CA . PRO A 1 102 ? -20.403 6.535 8.292 1.00 51.69 102 PRO A CA 1
ATOM 768 C C . PRO A 1 102 ? -19.533 6.978 7.109 1.00 51.69 102 PRO A C 1
ATOM 770 O O . PRO A 1 102 ? -20.038 7.570 6.153 1.00 51.69 102 PRO A O 1
ATOM 773 N N . PHE A 1 103 ? -18.212 6.782 7.215 1.00 53.94 103 PHE A N 1
ATOM 774 C CA . PHE A 1 103 ? -17.227 7.046 6.191 1.00 53.94 103 PHE A CA 1
ATOM 775 C C . PHE A 1 103 ? -17.700 6.253 5.000 1.00 53.94 103 PHE A C 1
ATOM 777 O O . PHE A 1 103 ? -17.803 5.026 5.002 1.00 53.94 103 PHE A O 1
ATOM 784 N N . LYS A 1 104 ? -18.212 7.061 4.079 1.00 62.41 104 LYS A N 1
ATOM 785 C CA . LYS A 1 104 ? -19.245 6.729 3.122 1.00 62.41 104 LYS A CA 1
ATOM 786 C C . LYS A 1 104 ? -18.830 5.424 2.473 1.00 62.41 104 LYS A C 1
ATOM 788 O O . LYS A 1 104 ? -17.761 5.398 1.875 1.00 62.41 104 LYS A O 1
ATOM 793 N N . GLY A 1 105 ? -19.654 4.377 2.553 1.00 66.06 105 GLY A N 1
ATOM 794 C CA . GLY A 1 105 ? -19.434 3.140 1.794 1.00 66.06 105 GLY A CA 1
ATOM 795 C C . GLY A 1 105 ? -18.861 3.392 0.384 1.00 66.06 105 GLY A C 1
ATOM 796 O O . GLY A 1 105 ? -17.884 2.742 0.030 1.00 66.06 105 GLY A O 1
ATOM 797 N N . PRO A 1 106 ? -19.338 4.410 -0.369 1.00 71.81 106 PRO A N 1
ATOM 798 C CA . PRO A 1 106 ? -18.723 4.854 -1.624 1.00 71.81 106 PRO A CA 1
ATOM 799 C C . PRO A 1 106 ? -17.231 5.238 -1.577 1.00 71.81 106 PRO A C 1
ATOM 801 O O . PRO A 1 106 ? -16.503 4.897 -2.497 1.00 71.81 106 PRO A O 1
ATOM 804 N N . GLY A 1 107 ? -16.764 5.953 -0.550 1.00 74.19 107 GLY A N 1
ATOM 805 C CA . GLY A 1 107 ? -15.368 6.377 -0.395 1.00 74.19 107 GLY A CA 1
ATOM 806 C C . GLY A 1 107 ? -14.433 5.223 -0.038 1.00 74.19 107 GLY A C 1
ATOM 807 O O . GLY A 1 107 ? -13.407 5.057 -0.686 1.00 74.19 107 GLY A O 1
ATOM 808 N N . ILE A 1 108 ? -14.823 4.375 0.920 1.00 76.69 108 ILE A N 1
ATOM 809 C CA . ILE A 1 108 ? -14.060 3.161 1.261 1.00 76.69 108 ILE A CA 1
ATOM 810 C C . ILE A 1 108 ? -14.029 2.194 0.072 1.00 76.69 108 ILE A C 1
ATOM 812 O O . ILE A 1 108 ? -12.978 1.651 -0.252 1.00 76.69 108 ILE A O 1
ATOM 816 N N . LYS A 1 109 ? -15.163 2.017 -0.617 1.00 81.94 109 LYS A N 1
ATOM 817 C CA . LYS A 1 109 ? -15.245 1.196 -1.830 1.00 81.94 109 LYS A CA 1
ATOM 818 C C . LYS A 1 109 ? -14.349 1.744 -2.940 1.00 81.94 109 LYS A C 1
ATOM 820 O O . LYS A 1 109 ? -13.624 0.975 -3.553 1.00 81.94 109 LYS A O 1
ATOM 825 N N . LYS A 1 110 ? -14.355 3.062 -3.158 1.00 84.56 110 LYS A N 1
ATOM 826 C CA . LYS A 1 110 ? -13.467 3.713 -4.125 1.00 84.56 110 LYS A CA 1
ATOM 827 C C . LYS A 1 110 ? -11.992 3.480 -3.781 1.00 84.56 110 LYS A C 1
ATOM 829 O O . LYS A 1 110 ? -11.215 3.170 -4.672 1.00 84.56 110 LYS A O 1
ATOM 834 N N . LEU A 1 111 ? -11.612 3.592 -2.509 1.00 82.19 111 LEU A N 1
ATOM 835 C CA . LEU A 1 111 ? -10.238 3.329 -2.069 1.00 82.19 111 LEU A CA 1
ATOM 836 C C . LEU A 1 111 ? -9.843 1.858 -2.271 1.00 82.19 111 LEU A C 1
ATOM 838 O O . LEU A 1 111 ? -8.740 1.583 -2.733 1.00 82.19 111 LEU A O 1
ATOM 842 N N . ASP A 1 112 ? -10.742 0.915 -1.983 1.00 85.50 112 ASP A N 1
ATOM 843 C CA . ASP A 1 112 ? -10.509 -0.511 -2.253 1.00 85.50 112 ASP A CA 1
ATOM 844 C C . ASP A 1 112 ? -10.345 -0.785 -3.759 1.00 85.50 112 ASP A C 1
ATOM 846 O O . ASP A 1 112 ? -9.427 -1.492 -4.175 1.00 85.50 112 ASP A O 1
ATOM 850 N N . GLU A 1 113 ? -11.175 -0.155 -4.596 1.00 89.62 113 GLU A N 1
ATOM 851 C CA . GLU A 1 113 ? -11.067 -0.208 -6.058 1.00 89.62 113 GLU A CA 1
ATOM 852 C C . GLU A 1 113 ? -9.743 0.393 -6.563 1.00 89.62 113 GLU A C 1
ATOM 854 O O . GLU A 1 113 ? -9.099 -0.197 -7.431 1.00 89.62 113 GLU A O 1
ATOM 859 N N . GLU A 1 114 ? -9.292 1.520 -6.002 1.00 88.50 114 GLU A N 1
ATOM 860 C CA . GLU A 1 114 ? -8.008 2.155 -6.332 1.00 88.50 114 GLU A CA 1
ATOM 861 C C . GLU A 1 114 ? -6.815 1.266 -5.940 1.00 88.50 114 GLU A C 1
ATOM 863 O O . GLU A 1 114 ? -5.890 1.083 -6.737 1.00 88.50 114 GLU A O 1
ATOM 868 N N . LEU A 1 115 ? -6.841 0.649 -4.754 1.00 89.06 115 LEU A N 1
ATOM 869 C CA . LEU A 1 115 ? -5.809 -0.303 -4.324 1.00 89.06 115 LEU A CA 1
ATOM 870 C C . LEU A 1 115 ? -5.821 -1.577 -5.182 1.00 89.06 115 LEU A C 1
ATOM 872 O O . LEU A 1 115 ? -4.763 -2.085 -5.559 1.00 89.06 115 LEU A O 1
ATOM 876 N N . ALA A 1 116 ? -7.005 -2.078 -5.545 1.00 90.38 116 ALA A N 1
ATOM 877 C CA . ALA A 1 116 ? -7.151 -3.214 -6.451 1.00 90.38 116 ALA A CA 1
ATOM 878 C C . ALA A 1 116 ? -6.650 -2.919 -7.861 1.00 90.38 116 ALA A C 1
ATOM 880 O O . ALA A 1 116 ? -6.029 -3.781 -8.488 1.00 90.38 116 ALA A O 1
ATOM 881 N N . PHE A 1 117 ? -6.873 -1.702 -8.345 1.00 90.69 117 PHE A N 1
ATOM 882 C CA . PHE A 1 117 ? -6.307 -1.244 -9.599 1.00 90.69 117 PHE A CA 1
ATOM 883 C C . PHE A 1 117 ? -4.776 -1.226 -9.537 1.00 90.69 117 PHE A C 1
ATOM 885 O O . PHE A 1 117 ? -4.136 -1.808 -10.412 1.00 90.69 117 PHE A O 1
ATOM 892 N N . CYS A 1 118 ? -4.185 -0.659 -8.479 1.00 89.31 118 CYS A N 1
ATOM 893 C CA . CYS A 1 118 ? -2.728 -0.635 -8.302 1.00 89.31 118 CYS A CA 1
ATOM 894 C C . CYS A 1 118 ? -2.125 -2.043 -8.315 1.00 89.31 118 CYS A C 1
ATOM 896 O O . CYS A 1 118 ? -1.139 -2.281 -9.012 1.00 89.31 118 CYS A O 1
ATOM 898 N N . GLN A 1 119 ? -2.752 -2.989 -7.611 1.00 89.88 119 GLN A N 1
ATOM 899 C CA . GLN A 1 119 ? -2.336 -4.389 -7.620 1.00 89.88 119 GLN A CA 1
ATOM 900 C C . GLN A 1 119 ? -2.390 -4.993 -9.028 1.00 89.88 119 GLN A C 1
ATOM 902 O O . GLN A 1 119 ? -1.405 -5.562 -9.489 1.00 89.88 119 GLN A O 1
ATOM 907 N N . ARG A 1 120 ? -3.519 -4.844 -9.732 1.00 90.94 120 ARG A N 1
ATOM 908 C CA . ARG A 1 120 ? -3.708 -5.438 -11.062 1.00 90.94 120 ARG A CA 1
ATOM 909 C C . ARG A 1 120 ? -2.699 -4.905 -12.075 1.00 90.94 120 ARG A C 1
ATOM 911 O O . ARG A 1 120 ? -2.149 -5.677 -12.861 1.00 90.94 120 ARG A O 1
ATOM 918 N N . VAL A 1 121 ? -2.477 -3.591 -12.088 1.00 88.56 121 VAL A N 1
ATOM 919 C CA . VAL A 1 121 ? -1.528 -2.973 -13.022 1.00 88.56 121 VAL A CA 1
ATOM 920 C C . VAL A 1 121 ? -0.100 -3.396 -12.677 1.00 88.56 121 VAL A C 1
ATOM 922 O O . VAL A 1 121 ? 0.656 -3.724 -13.588 1.00 88.56 121 VAL A O 1
ATOM 925 N N . LEU A 1 122 ? 0.250 -3.490 -11.387 1.00 88.50 122 LEU A N 1
ATOM 926 C CA . LEU A 1 122 ? 1.551 -4.004 -10.957 1.00 88.50 122 LEU A CA 1
ATOM 927 C C . LEU A 1 122 ? 1.777 -5.450 -11.410 1.00 88.50 122 LEU A C 1
ATOM 929 O O . LEU A 1 122 ? 2.798 -5.742 -12.022 1.00 88.50 122 LEU A O 1
ATOM 933 N N . GLU A 1 123 ? 0.828 -6.347 -11.142 1.00 88.69 123 GLU A N 1
ATOM 934 C CA . GLU A 1 123 ? 0.907 -7.756 -11.550 1.00 88.69 123 GLU A CA 1
ATOM 935 C C . GLU A 1 123 ? 1.048 -7.888 -13.069 1.00 88.69 123 GLU A C 1
ATOM 937 O O . GLU A 1 123 ? 1.885 -8.645 -13.555 1.00 88.69 123 GLU A O 1
ATOM 942 N N . THR A 1 124 ? 0.283 -7.096 -13.825 1.00 86.94 124 THR A N 1
ATOM 943 C CA . THR A 1 124 ? 0.380 -7.060 -15.290 1.00 86.94 124 THR A CA 1
ATOM 944 C C . THR A 1 124 ? 1.770 -6.609 -15.740 1.00 86.94 124 THR A C 1
ATOM 946 O O . THR A 1 124 ? 2.370 -7.249 -16.600 1.00 86.94 124 THR A O 1
ATOM 949 N N . GLN A 1 125 ? 2.309 -5.543 -15.141 1.00 82.00 125 GLN A N 1
ATOM 950 C CA . GLN A 1 125 ? 3.634 -5.020 -15.475 1.00 82.00 125 GLN A CA 1
ATOM 951 C C . GLN A 1 125 ? 4.746 -6.029 -15.148 1.00 82.00 125 GLN A C 1
ATOM 953 O O . GLN A 1 125 ? 5.657 -6.208 -15.953 1.00 82.00 125 GLN A O 1
ATOM 958 N N . LEU A 1 126 ? 4.655 -6.721 -14.008 1.00 82.00 126 LEU A N 1
ATOM 959 C CA . LEU A 1 126 ? 5.609 -7.764 -13.620 1.00 82.00 126 LEU A CA 1
ATOM 960 C C . LEU A 1 126 ? 5.559 -8.962 -14.578 1.00 82.00 126 LEU A C 1
ATOM 962 O O . LEU A 1 126 ? 6.603 -9.458 -14.988 1.00 82.00 126 LEU A O 1
ATOM 966 N N . LEU A 1 127 ? 4.362 -9.395 -14.988 1.00 82.19 127 LEU A N 1
ATOM 967 C CA . LEU A 1 127 ? 4.192 -10.491 -15.949 1.00 82.19 127 LEU A CA 1
ATOM 968 C C . LEU A 1 127 ? 4.723 -10.148 -17.346 1.00 82.19 127 LEU A C 1
ATOM 970 O O . LEU A 1 127 ? 5.232 -11.032 -18.033 1.00 82.19 127 LEU A O 1
ATOM 974 N N . VAL A 1 128 ? 4.594 -8.890 -17.778 1.00 78.50 128 VAL A N 1
ATOM 975 C CA . VAL A 1 128 ? 5.136 -8.423 -19.062 1.00 78.50 128 VAL A CA 1
ATOM 976 C C . VAL A 1 128 ? 6.659 -8.310 -19.005 1.00 78.50 128 VAL A C 1
ATOM 978 O O . VAL A 1 128 ? 7.311 -8.782 -19.925 1.00 78.50 128 VAL A O 1
ATOM 981 N N . GLY A 1 129 ? 7.223 -7.759 -17.925 1.00 66.31 129 GLY A N 1
ATOM 982 C CA . GLY A 1 129 ? 8.677 -7.611 -17.759 1.00 66.31 129 GLY A CA 1
ATOM 983 C C . GLY A 1 129 ? 9.437 -8.919 -17.493 1.00 66.31 129 GLY A C 1
ATOM 984 O O . GLY A 1 129 ? 10.662 -8.928 -17.505 1.00 66.31 129 GLY A O 1
ATOM 985 N N . MET A 1 130 ? 8.728 -10.023 -17.236 1.00 58.16 130 MET A N 1
ATOM 986 C CA . MET A 1 130 ? 9.294 -11.374 -17.109 1.00 58.16 130 MET A CA 1
ATOM 987 C C . MET A 1 130 ? 9.396 -12.140 -18.442 1.00 58.16 130 MET A C 1
ATOM 989 O O . MET A 1 130 ? 9.847 -13.288 -18.438 1.00 58.16 130 MET A O 1
ATOM 993 N N . ARG A 1 131 ? 8.930 -11.558 -19.554 1.00 48.94 131 ARG A N 1
ATOM 994 C CA . ARG A 1 131 ? 9.051 -12.125 -20.907 1.00 48.94 131 ARG A CA 1
ATOM 995 C C . ARG A 1 131 ? 10.251 -11.546 -21.637 1.00 48.94 131 ARG A C 1
ATOM 997 O O . ARG A 1 131 ? 10.847 -12.320 -22.415 1.00 48.94 131 ARG A O 1
#

Radius of gyration: 15.54 Å; chains: 1; bounding box: 39×24×41 Å

Foldseek 3Di:
DDPVLLVQLLVLLVQLLVLLVQLLVVLQVLDDDPSNLVSLVSNVVSLVSLVVSLVPDDDDADPLSVLSSVLSVLSSVLSVLSCVLQDDSPDPVSNSCSSPVCCDPVSSVVSNVSSVVSVVSSVVSVVVVVD

pLDDT: mean 81.33, std 10.53, range [48.94, 93.94]

Sequence (131 aa):
MDGITALSLAVNIIQVVVWGRQVIDVLKGGEIYQTQRDAATNFQNATGSLQKQLSLQSQPITAEDQSLLQIAQTCKTAADNLLKELGPTNDTNRLKLAMKAPFKGPGIKKLDEELAFCQRVLETQLLVGMR